Protein AF-A0A7Y0XG09-F1 (afdb_monomer_lite)

Foldseek 3Di:
DCPVVVVVVVVVVVVVVVVVVVVVVVVVVVVVVVVVVVVVVVVVVVVVVVVVVVVVVVVVVVVVVVVVVVVVVVVVVVVVVVVVVVVVVVVVVVVVVVVVVVVVVVVVVVVVVVVVVVVVVVVVVVVVVVVVVVVVVVVVLVVVQVVQVPDQDADPVRHRDGSVNVVVVVVVVVVD

pLDDT: mean 86.62, std 11.19, range [43.06, 96.19]

Sequence (176 aa):
GPILLAQGAKTLWYQWQSWVYIFLFSLMTAFILGLIYNGIRTFADESLLKAKKELAKKTKEIENIKREYQGQVEKDIVNKHAKEAKRLNKKENEIYAIKQQTENKEVALQKQIRIVNHAHRRQNQQTQSKLGQRDRLSAEKKIMAEFLDEIDWKFTDGTKITYTALARLAKKHRGH

Organism: Vibrio parahaemolyticus (NCBI:txid670)

Secondary structure (DSSP, 8-state):
--HHHHHHHHHHHHHHHHHHHHHHHHHHHHHHHHHHHHHHHHHHHHHHHHHHHHHHHHHHHHHHHHHHHHHHHHHHHHHHHHHHHHHHHHHHHHHHHHHHHHHHHHHHHHHHHHHHHHHHHHHHHHHHHHHHHHHHHHHHHHHHHHHHHHS--B-TTSPBP-HHHHHHHHHHHHT-

Radius of gyration: 69.83 Å; chains: 1; bounding box: 117×33×197 Å

Structure (mmCIF, N/CA/C/O backbone):
data_AF-A0A7Y0XG09-F1
#
_entry.id   AF-A0A7Y0XG09-F1
#
loop_
_atom_site.group_PDB
_atom_site.id
_atom_site.type_symbol
_atom_site.label_atom_id
_atom_site.label_alt_id
_atom_site.label_comp_id
_atom_site.label_asym_id
_atom_site.label_entity_id
_atom_site.label_seq_id
_atom_site.pdbx_PDB_ins_code
_atom_site.Cartn_x
_atom_site.Cartn_y
_atom_site.Cartn_z
_atom_site.occupancy
_atom_site.B_iso_or_equiv
_atom_site.auth_seq_id
_atom_site.auth_comp_id
_atom_site.auth_asym_id
_atom_site.auth_atom_id
_atom_site.pdbx_PDB_model_num
ATOM 1 N N . GLY A 1 1 ? 62.624 25.019 -112.181 1.00 43.06 1 GLY A N 1
ATOM 2 C CA . GLY A 1 1 ? 62.979 25.015 -110.751 1.00 43.06 1 GLY A CA 1
ATOM 3 C C . GLY A 1 1 ? 62.246 23.895 -110.037 1.00 43.06 1 GLY A C 1
ATOM 4 O O . GLY A 1 1 ? 61.088 24.092 -109.707 1.00 43.06 1 GLY A O 1
ATOM 5 N N . PRO A 1 2 ? 62.873 22.724 -109.827 1.00 47.00 2 PRO A N 1
ATOM 6 C CA . PRO A 1 2 ? 62.239 21.575 -109.170 1.00 47.00 2 PRO A CA 1
ATOM 7 C C . PRO A 1 2 ? 62.528 21.500 -107.657 1.00 47.00 2 PRO A C 1
ATOM 9 O O . PRO A 1 2 ? 62.038 20.611 -106.970 1.00 47.00 2 PRO A O 1
ATOM 12 N N . ILE A 1 3 ? 63.313 22.439 -107.120 1.00 50.88 3 ILE A N 1
ATOM 13 C CA . ILE A 1 3 ? 63.827 22.392 -105.743 1.00 50.88 3 ILE A CA 1
ATOM 14 C C . ILE A 1 3 ? 62.761 22.826 -104.716 1.00 50.88 3 ILE A C 1
ATOM 16 O O . ILE A 1 3 ? 62.719 22.282 -103.617 1.00 50.88 3 ILE A O 1
ATOM 20 N N . LEU A 1 4 ? 61.831 23.716 -105.092 1.00 50.09 4 LEU A N 1
ATOM 21 C CA . LEU A 1 4 ? 60.773 24.219 -104.198 1.00 50.09 4 LEU A CA 1
ATOM 22 C C . LEU A 1 4 ? 59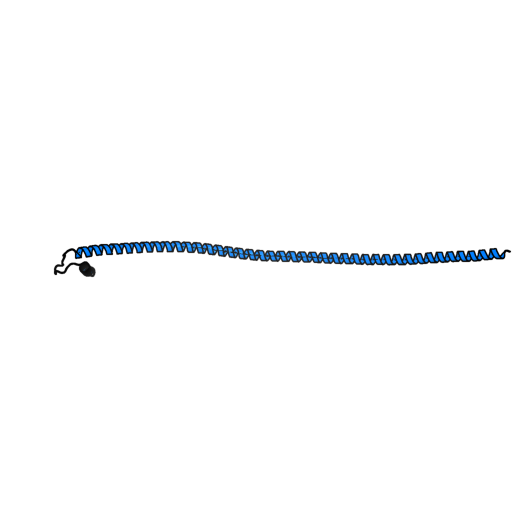.654 23.193 -103.924 1.00 50.09 4 LEU A C 1
ATOM 24 O O . LEU A 1 4 ? 59.161 23.110 -102.802 1.00 50.09 4 LEU A O 1
ATOM 28 N N . LEU A 1 5 ? 59.294 22.358 -104.906 1.00 52.06 5 LEU A N 1
ATOM 29 C CA . LEU A 1 5 ? 58.256 21.324 -104.744 1.00 52.06 5 LEU A CA 1
ATOM 30 C C . LEU A 1 5 ? 58.733 20.150 -103.869 1.00 52.06 5 LEU A C 1
ATOM 32 O O . LEU A 1 5 ? 57.970 19.623 -103.062 1.00 52.06 5 LEU A O 1
ATOM 36 N N . ALA A 1 6 ? 60.014 19.779 -103.966 1.00 53.06 6 ALA A N 1
ATOM 37 C CA . ALA A 1 6 ? 60.605 18.709 -103.158 1.00 53.06 6 ALA A CA 1
ATOM 38 C C . ALA A 1 6 ? 60.798 19.101 -101.678 1.00 53.06 6 ALA A C 1
ATOM 40 O O . ALA A 1 6 ? 60.768 18.239 -100.798 1.00 53.06 6 ALA A O 1
ATOM 41 N N . GLN A 1 7 ? 60.979 20.395 -101.390 1.00 52.78 7 GLN A N 1
ATOM 42 C CA . GLN A 1 7 ? 61.111 20.910 -100.023 1.00 52.78 7 GLN A CA 1
ATOM 43 C C . GLN A 1 7 ? 59.754 20.963 -99.303 1.00 52.78 7 GLN A C 1
ATOM 45 O O . GLN A 1 7 ? 59.681 20.582 -98.136 1.00 52.78 7 GLN A O 1
ATOM 50 N N . GLY A 1 8 ? 58.680 21.325 -100.020 1.00 57.91 8 GLY A N 1
ATOM 51 C CA . GLY A 1 8 ? 57.304 21.308 -99.508 1.00 57.91 8 GLY A CA 1
ATOM 52 C C . GLY A 1 8 ? 56.780 19.904 -99.183 1.00 57.91 8 GLY A C 1
ATOM 53 O O . GLY A 1 8 ? 56.113 19.712 -98.173 1.00 57.91 8 GLY A O 1
ATOM 54 N N . ALA A 1 9 ? 57.132 18.893 -99.985 1.00 60.31 9 ALA A N 1
ATOM 55 C CA . ALA A 1 9 ? 56.737 17.505 -99.724 1.00 60.31 9 ALA A CA 1
ATOM 56 C C . ALA A 1 9 ? 57.395 16.922 -98.456 1.00 60.31 9 ALA A C 1
ATOM 58 O O . ALA A 1 9 ? 56.754 16.198 -97.694 1.00 60.31 9 ALA A O 1
ATOM 59 N N . LYS A 1 10 ? 58.664 17.270 -98.189 1.00 61.69 10 LYS A N 1
ATOM 60 C CA . LYS A 1 10 ? 59.369 16.845 -96.968 1.00 61.69 10 LYS A CA 1
ATOM 61 C C . LYS A 1 10 ? 58.805 17.519 -95.716 1.00 61.69 10 LYS A C 1
ATOM 63 O O . LYS A 1 10 ? 58.630 16.846 -94.705 1.00 61.69 10 LYS A O 1
ATOM 68 N N . THR A 1 11 ? 58.483 18.813 -95.768 1.00 63.53 11 THR A N 1
ATOM 69 C CA . THR A 1 11 ? 57.871 19.521 -94.629 1.00 63.53 11 THR A CA 1
ATOM 70 C C . THR A 1 11 ? 56.445 19.048 -94.344 1.00 63.53 11 THR A C 1
ATOM 72 O O . THR A 1 11 ? 56.088 18.919 -93.174 1.00 63.53 11 THR A O 1
ATOM 75 N N . LEU A 1 12 ? 55.663 18.687 -95.370 1.00 67.31 12 LEU A N 1
ATOM 76 C CA . LEU A 1 12 ? 54.330 18.094 -95.194 1.00 67.31 12 LEU A CA 1
ATOM 77 C C . LEU A 1 12 ? 54.388 16.720 -94.505 1.00 67.31 12 LEU A C 1
ATOM 79 O O . LEU A 1 12 ? 53.556 16.409 -93.655 1.00 67.31 12 LEU A O 1
ATOM 83 N N . TRP A 1 13 ? 55.397 15.908 -94.834 1.00 73.50 13 TRP A N 1
ATOM 84 C CA . TRP A 1 13 ? 55.611 14.602 -94.208 1.00 73.50 13 TRP A CA 1
ATOM 85 C C . TRP A 1 13 ? 55.943 14.719 -92.715 1.00 73.50 13 TRP A C 1
ATOM 87 O O . TRP A 1 13 ? 55.351 14.019 -91.894 1.00 73.50 13 TRP A O 1
ATOM 97 N N . TYR A 1 14 ? 56.818 15.659 -92.338 1.00 75.75 14 TYR A N 1
ATOM 98 C CA . TYR A 1 14 ? 57.112 15.937 -90.927 1.00 75.75 14 TYR A CA 1
ATOM 99 C C . TYR A 1 14 ? 55.894 16.476 -90.165 1.00 75.75 14 TYR A C 1
ATOM 101 O O . TYR A 1 14 ? 55.691 16.126 -89.000 1.00 75.75 14 TYR A O 1
ATOM 109 N N . GLN A 1 15 ? 55.053 17.289 -90.812 1.00 77.44 15 GLN A N 1
ATOM 110 C CA . GLN A 1 15 ? 53.790 17.742 -90.226 1.00 77.44 15 GLN A CA 1
ATOM 111 C C . GLN A 1 15 ? 52.836 16.566 -89.994 1.00 77.44 15 GLN A C 1
ATOM 113 O O . GLN A 1 15 ? 52.294 16.440 -88.900 1.00 77.44 15 GLN A O 1
ATOM 118 N N . TRP A 1 16 ? 52.682 15.662 -90.965 1.00 80.56 16 TRP A N 1
ATOM 119 C CA . TRP A 1 16 ? 51.833 14.476 -90.820 1.00 80.56 16 TRP A CA 1
ATOM 120 C C . TRP A 1 16 ? 52.323 13.544 -89.704 1.00 80.56 16 TRP A C 1
ATOM 122 O O . TRP A 1 16 ? 51.533 13.126 -88.861 1.00 80.56 16 TRP A O 1
ATOM 132 N N . GLN A 1 17 ? 53.635 13.302 -89.618 1.00 79.69 17 GLN A N 1
ATOM 133 C CA . GLN A 1 17 ? 54.226 12.552 -88.506 1.00 79.69 17 GLN A CA 1
ATOM 134 C C . GLN A 1 17 ? 53.961 13.227 -87.154 1.00 79.69 17 GLN A C 1
ATOM 136 O O . GLN A 1 17 ? 53.590 12.553 -86.197 1.00 79.69 17 GLN A O 1
ATOM 141 N N . SER A 1 18 ? 54.081 14.555 -87.078 1.00 81.25 18 SER A N 1
ATOM 142 C CA . SER A 1 18 ? 53.800 15.316 -85.853 1.00 81.25 18 SER A CA 1
ATOM 143 C C . SER A 1 18 ? 52.336 15.186 -85.420 1.00 81.25 18 SER A C 1
ATOM 145 O O . SER A 1 18 ? 52.068 14.957 -84.243 1.00 81.25 18 SER A O 1
ATOM 147 N N . TRP A 1 19 ? 51.387 15.241 -86.359 1.00 85.12 19 TRP A N 1
ATOM 148 C CA . TRP A 1 19 ? 49.968 14.999 -86.075 1.00 85.12 19 TRP A CA 1
ATOM 149 C C . TRP A 1 19 ? 49.704 13.577 -85.578 1.00 85.12 19 TRP A C 1
ATOM 151 O O . TRP A 1 19 ? 48.941 13.400 -84.630 1.00 85.12 19 TRP A O 1
ATOM 161 N N . VAL A 1 20 ? 50.367 12.571 -86.156 1.00 84.19 20 VAL A N 1
ATOM 162 C CA . VAL A 1 20 ? 50.262 11.178 -85.696 1.00 84.19 20 VAL A CA 1
ATOM 163 C C . VAL A 1 20 ? 50.811 11.022 -84.274 1.00 84.19 20 VAL A C 1
ATOM 165 O O . VAL A 1 20 ? 50.170 10.371 -83.451 1.00 84.19 20 VAL A O 1
ATOM 168 N N . TYR A 1 21 ? 51.937 11.657 -83.939 1.00 85.75 21 TYR A N 1
ATOM 169 C CA . TYR A 1 21 ? 52.473 11.636 -82.573 1.00 85.75 21 TYR A CA 1
ATOM 170 C C . TYR A 1 21 ? 51.553 12.337 -81.570 1.00 85.75 21 TYR A C 1
ATOM 172 O O . TYR A 1 21 ? 51.315 11.793 -80.493 1.00 85.75 21 TYR A O 1
ATOM 180 N N . ILE A 1 22 ? 50.996 13.501 -81.919 1.00 85.44 22 ILE A N 1
ATOM 181 C CA . ILE A 1 22 ? 50.032 14.219 -81.069 1.00 85.44 22 ILE A CA 1
ATOM 182 C C . ILE A 1 22 ? 48.779 13.365 -80.853 1.00 85.44 22 ILE A C 1
ATOM 184 O O . ILE A 1 22 ? 48.303 13.241 -79.725 1.00 85.44 22 ILE A O 1
ATOM 188 N N . PHE A 1 23 ? 48.275 12.725 -81.910 1.00 85.81 23 PHE A N 1
ATOM 189 C CA . PHE A 1 23 ? 47.126 11.833 -81.822 1.00 85.81 23 PHE A CA 1
ATOM 190 C C . PHE A 1 23 ? 47.415 10.626 -80.919 1.00 85.81 23 PHE A C 1
ATOM 192 O O . PHE A 1 23 ? 46.657 10.370 -79.986 1.00 85.81 23 PHE A O 1
ATOM 199 N N . LEU A 1 24 ? 48.542 9.935 -81.117 1.00 86.06 24 LEU A N 1
ATOM 200 C CA . LEU A 1 24 ? 48.945 8.799 -80.280 1.00 86.06 24 LEU A CA 1
ATOM 201 C C . LEU A 1 24 ? 49.160 9.201 -78.816 1.00 86.06 24 LEU A C 1
ATOM 203 O O . LEU A 1 24 ? 48.728 8.484 -77.916 1.00 86.06 24 LEU A O 1
ATOM 207 N N . PHE A 1 25 ? 49.765 10.362 -78.566 1.00 86.88 25 PHE A N 1
ATOM 208 C CA . PHE A 1 25 ? 49.934 10.897 -77.218 1.00 86.88 25 PHE A CA 1
ATOM 209 C C . PHE A 1 25 ? 48.583 11.228 -76.565 1.00 86.88 25 PHE A C 1
ATOM 211 O O . PHE A 1 25 ? 48.350 10.877 -75.407 1.00 86.88 25 PHE A O 1
ATOM 218 N N . SER A 1 26 ? 47.653 11.831 -77.312 1.00 86.25 26 SER A N 1
ATOM 219 C CA . SER A 1 26 ? 46.296 12.107 -76.821 1.00 86.25 26 SER A CA 1
ATOM 220 C C . SER A 1 26 ? 45.522 10.821 -76.502 1.00 86.25 26 SER A C 1
ATOM 222 O O . SER A 1 26 ? 44.831 10.741 -75.490 1.00 86.25 26 SER A O 1
ATOM 224 N N . LEU A 1 27 ? 45.707 9.771 -77.306 1.00 89.38 27 LEU A N 1
ATOM 225 C CA . LEU A 1 27 ? 45.061 8.478 -77.104 1.00 89.38 27 LEU A CA 1
ATOM 226 C C . LEU A 1 27 ? 45.646 7.749 -75.888 1.00 89.38 27 LEU A C 1
ATOM 228 O O . LEU A 1 27 ? 44.901 7.217 -75.066 1.00 89.38 27 LEU A O 1
ATOM 232 N N . MET A 1 28 ? 46.971 7.784 -75.720 1.00 88.38 28 MET A N 1
ATOM 233 C CA . MET A 1 28 ? 47.649 7.190 -74.567 1.00 88.38 28 MET A CA 1
ATOM 234 C C . MET A 1 28 ? 47.278 7.907 -73.259 1.00 88.38 28 MET A C 1
ATOM 236 O O . MET A 1 28 ? 46.983 7.253 -72.261 1.00 88.38 28 MET A O 1
ATOM 240 N N . THR A 1 29 ? 47.227 9.241 -73.261 1.00 85.81 29 THR A N 1
ATOM 241 C CA . THR A 1 29 ? 46.816 10.023 -72.083 1.00 85.81 29 THR A CA 1
ATOM 242 C C . THR A 1 29 ? 45.346 9.802 -71.726 1.00 85.81 29 THR A C 1
ATOM 244 O O . THR A 1 29 ? 45.041 9.581 -70.553 1.00 85.81 29 THR A O 1
ATOM 247 N N . ALA A 1 30 ? 44.442 9.761 -72.710 1.00 88.94 30 ALA A N 1
ATOM 248 C CA . ALA A 1 30 ? 43.036 9.422 -72.485 1.00 88.94 30 ALA A CA 1
ATOM 249 C C . ALA A 1 30 ? 42.863 8.006 -71.908 1.00 88.94 30 ALA A C 1
ATOM 251 O O . ALA A 1 30 ? 42.067 7.805 -70.989 1.00 88.94 30 ALA A O 1
ATOM 252 N N . PHE A 1 31 ? 43.643 7.033 -72.390 1.00 88.94 31 PHE A N 1
ATOM 253 C CA . PHE A 1 31 ? 43.613 5.663 -71.879 1.00 88.94 31 PHE A CA 1
ATOM 254 C C . PHE A 1 31 ? 44.081 5.580 -70.418 1.00 88.94 31 PHE A C 1
ATOM 256 O O . PHE A 1 31 ? 43.406 4.970 -69.588 1.00 88.94 31 PHE A O 1
ATOM 263 N N . ILE A 1 32 ? 45.187 6.248 -70.072 1.00 87.69 32 ILE A N 1
ATOM 264 C CA . ILE A 1 32 ? 45.708 6.285 -68.695 1.00 87.69 32 ILE A CA 1
ATOM 265 C C .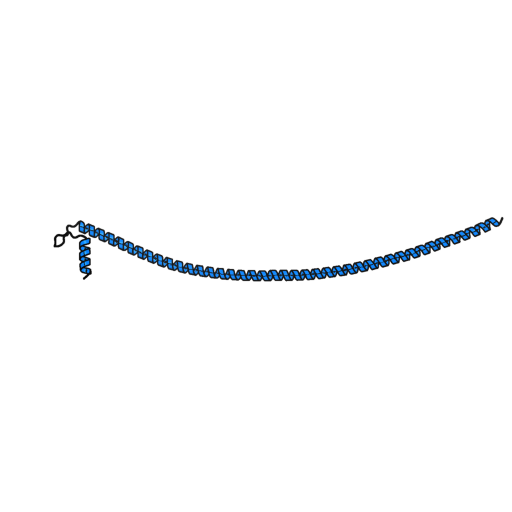 ILE A 1 32 ? 44.708 6.964 -67.750 1.00 87.69 32 ILE A C 1
ATOM 267 O O . ILE A 1 32 ? 44.421 6.434 -66.675 1.00 87.69 32 ILE A O 1
ATOM 271 N N . LEU A 1 33 ? 44.125 8.096 -68.157 1.00 87.75 33 LEU A N 1
ATOM 272 C CA . LEU A 1 33 ? 43.095 8.786 -67.375 1.00 87.75 33 LEU A CA 1
ATOM 273 C C . LEU A 1 33 ? 41.856 7.905 -67.165 1.00 87.75 33 LEU A C 1
ATOM 275 O O . LEU A 1 33 ? 41.314 7.872 -66.060 1.00 87.75 33 LEU A O 1
ATOM 279 N N . GLY A 1 34 ? 41.448 7.146 -68.186 1.00 88.25 34 GLY A N 1
ATOM 280 C CA . GLY A 1 34 ? 40.353 6.182 -68.093 1.00 88.25 34 GLY A CA 1
ATOM 281 C C . GLY A 1 34 ? 40.621 5.070 -67.075 1.00 88.25 34 GLY A C 1
ATOM 282 O O . GLY A 1 34 ? 39.753 4.770 -66.253 1.00 88.25 34 GLY A O 1
ATOM 283 N N . LEU A 1 35 ? 41.830 4.499 -67.072 1.00 87.00 35 LEU A N 1
ATOM 284 C CA . LEU A 1 35 ? 42.225 3.470 -66.103 1.00 87.00 35 LEU A CA 1
ATOM 285 C C . LEU A 1 35 ? 42.264 4.010 -64.669 1.00 87.00 35 LEU A C 1
ATOM 287 O O . LEU A 1 35 ? 41.736 3.366 -63.761 1.00 87.00 35 LEU A O 1
ATOM 291 N N . ILE A 1 36 ? 42.836 5.200 -64.464 1.00 87.56 36 ILE A N 1
ATOM 292 C CA . ILE A 1 36 ? 42.906 5.842 -63.143 1.00 87.56 36 ILE A CA 1
ATOM 293 C C . ILE A 1 36 ? 41.498 6.156 -62.627 1.00 87.56 36 ILE A C 1
ATOM 295 O O . ILE A 1 36 ? 41.179 5.834 -61.482 1.00 87.56 36 ILE A O 1
ATOM 299 N N . TYR A 1 37 ? 40.633 6.728 -63.469 1.00 87.62 37 TYR A N 1
ATOM 300 C CA . TYR A 1 37 ? 39.253 7.038 -63.098 1.00 87.62 37 TYR A CA 1
ATOM 301 C C . TYR A 1 37 ? 38.472 5.779 -62.703 1.00 87.62 37 TYR A C 1
ATOM 303 O O . TYR A 1 37 ? 37.792 5.771 -61.676 1.00 87.62 37 TYR A O 1
ATOM 311 N N . ASN A 1 38 ? 38.603 4.696 -63.475 1.00 87.31 38 ASN A N 1
ATOM 312 C CA . ASN A 1 38 ? 37.910 3.446 -63.178 1.00 87.31 38 ASN A CA 1
ATOM 313 C C . ASN A 1 38 ? 38.438 2.800 -61.884 1.00 87.31 38 ASN A C 1
ATOM 315 O O . ASN A 1 38 ? 37.651 2.345 -61.056 1.00 87.31 38 ASN A O 1
ATOM 319 N N . GLY A 1 39 ? 39.755 2.849 -61.652 1.00 82.94 39 GLY A N 1
ATOM 320 C CA . GLY A 1 39 ? 40.373 2.394 -60.404 1.00 82.94 39 GLY A CA 1
ATOM 321 C C . GLY A 1 39 ? 39.859 3.156 -59.179 1.00 82.94 39 GLY A C 1
ATOM 322 O O . GLY A 1 39 ? 39.378 2.540 -58.227 1.00 82.94 39 GLY A O 1
ATOM 323 N N . ILE A 1 40 ? 39.862 4.494 -59.226 1.00 84.81 40 ILE A N 1
ATOM 324 C CA . ILE A 1 40 ? 39.338 5.343 -58.141 1.00 84.81 40 ILE A CA 1
ATOM 325 C C . ILE A 1 40 ? 37.858 5.049 -57.891 1.00 84.81 40 ILE A C 1
ATOM 327 O O . ILE A 1 40 ? 37.445 4.912 -56.740 1.00 84.81 40 ILE A O 1
ATOM 331 N N . ARG A 1 41 ? 37.063 4.903 -58.957 1.00 86.69 41 ARG A N 1
ATOM 332 C CA . ARG A 1 41 ? 35.637 4.590 -58.850 1.00 86.69 41 ARG A CA 1
ATOM 333 C C . ARG A 1 41 ? 35.396 3.242 -58.175 1.00 86.69 41 ARG A C 1
ATOM 335 O O . ARG A 1 41 ? 34.619 3.183 -57.230 1.00 86.69 41 ARG A O 1
ATOM 342 N N . THR A 1 42 ? 36.096 2.185 -58.590 1.00 84.88 42 THR A N 1
ATOM 343 C CA . THR A 1 42 ? 35.951 0.857 -57.967 1.00 84.88 42 THR A CA 1
ATOM 344 C C . THR A 1 42 ? 36.352 0.846 -56.494 1.00 84.88 42 THR A C 1
ATOM 346 O O . THR A 1 42 ? 35.657 0.245 -55.679 1.00 84.88 42 THR A O 1
ATOM 349 N N . PHE A 1 43 ? 37.413 1.567 -56.118 1.00 81.00 43 PHE A N 1
ATOM 350 C CA . PHE A 1 43 ? 37.834 1.677 -54.722 1.00 81.00 43 PHE A CA 1
ATOM 351 C C . PHE A 1 43 ? 36.843 2.496 -53.879 1.00 81.00 43 PHE A C 1
ATOM 353 O O . PHE A 1 43 ? 36.527 2.136 -52.740 1.00 81.00 43 PHE A O 1
ATOM 360 N N . ALA A 1 44 ? 36.305 3.583 -54.440 1.00 82.88 44 ALA A N 1
ATOM 361 C CA . ALA A 1 44 ? 35.258 4.376 -53.806 1.00 82.88 44 ALA A CA 1
ATOM 362 C C . ALA A 1 44 ? 33.979 3.546 -53.601 1.00 82.88 44 ALA A C 1
ATOM 364 O O . ALA A 1 44 ? 33.423 3.540 -52.505 1.00 82.88 44 ALA A O 1
ATOM 365 N N . ASP A 1 45 ? 33.561 2.771 -54.602 1.00 89.31 45 ASP A N 1
ATOM 366 C CA . ASP A 1 45 ? 32.398 1.889 -54.502 1.00 89.31 45 ASP A CA 1
ATOM 367 C C . ASP A 1 45 ? 32.621 0.764 -53.476 1.00 89.31 45 ASP A C 1
ATOM 369 O O . ASP A 1 45 ? 31.734 0.473 -52.671 1.00 89.31 45 ASP A O 1
ATOM 373 N N . GLU A 1 46 ? 33.816 0.165 -53.431 1.00 87.19 46 GLU A N 1
ATOM 374 C CA . GLU A 1 46 ? 34.138 -0.891 -52.467 1.00 87.19 46 GLU A CA 1
ATOM 375 C C . GLU A 1 46 ? 34.201 -0.362 -51.025 1.00 87.19 46 GLU A C 1
ATOM 377 O O . GLU A 1 46 ? 33.665 -0.986 -50.103 1.00 87.19 46 GLU A O 1
ATOM 382 N N . SER A 1 47 ? 34.812 0.807 -50.816 1.00 85.81 47 SER A N 1
ATOM 383 C CA . SER A 1 47 ? 34.867 1.457 -49.500 1.00 85.81 47 SER A CA 1
ATOM 384 C C . SER A 1 47 ? 33.479 1.889 -49.021 1.00 85.81 47 SER A C 1
ATOM 386 O O . SER A 1 47 ? 33.122 1.642 -47.867 1.00 85.81 47 SER A O 1
ATOM 388 N N . LEU A 1 48 ? 32.644 2.424 -49.916 1.00 88.06 48 LEU A N 1
ATOM 389 C CA . LEU A 1 48 ? 31.256 2.781 -49.631 1.00 88.06 48 LEU A CA 1
ATOM 390 C C . LEU A 1 48 ? 30.412 1.540 -49.309 1.00 88.06 48 LEU A C 1
ATOM 392 O O . LEU A 1 48 ? 29.585 1.566 -48.395 1.00 88.06 48 LEU A O 1
ATOM 396 N N . LEU A 1 49 ? 30.644 0.423 -50.000 1.00 91.00 49 LEU A N 1
ATOM 397 C CA . LEU A 1 49 ? 29.966 -0.845 -49.734 1.00 91.00 49 LEU A CA 1
ATOM 398 C C . LEU A 1 49 ? 30.398 -1.459 -48.392 1.00 91.00 49 LEU A C 1
ATOM 400 O O . LEU A 1 49 ? 29.548 -1.975 -47.661 1.00 91.00 49 LEU A O 1
ATOM 404 N N . LYS A 1 50 ? 31.682 -1.359 -48.024 1.00 90.44 50 LYS A N 1
ATOM 405 C CA . LYS A 1 50 ? 32.184 -1.743 -46.691 1.00 90.44 50 LYS A CA 1
ATOM 406 C C . LYS A 1 50 ? 31.560 -0.881 -45.594 1.00 90.44 50 LYS A C 1
ATOM 408 O O . LYS A 1 50 ? 31.004 -1.437 -44.648 1.00 90.44 50 LYS A O 1
ATOM 413 N N . ALA A 1 51 ? 31.547 0.441 -45.764 1.00 89.50 51 ALA A N 1
ATOM 414 C CA . ALA A 1 51 ? 30.929 1.365 -44.815 1.00 89.50 51 ALA A CA 1
ATOM 415 C C . ALA A 1 51 ? 29.428 1.084 -44.635 1.00 89.50 51 ALA A C 1
ATOM 417 O O . ALA A 1 51 ? 28.944 1.021 -43.506 1.00 89.50 51 ALA A O 1
ATOM 418 N N . LYS A 1 52 ? 28.692 0.821 -45.726 1.00 90.12 52 LYS A N 1
ATOM 419 C CA . LYS A 1 52 ? 27.275 0.417 -45.669 1.00 90.12 52 LYS A CA 1
ATOM 420 C C . LYS A 1 52 ? 27.065 -0.892 -44.909 1.00 90.12 52 LYS A C 1
ATOM 422 O O . LYS A 1 52 ? 26.136 -0.984 -44.110 1.00 90.12 52 LYS A O 1
ATOM 427 N N . LYS A 1 53 ? 27.911 -1.903 -45.139 1.00 93.12 53 LYS A N 1
ATOM 428 C CA . LYS A 1 53 ? 27.842 -3.185 -44.417 1.00 93.12 53 LYS A CA 1
ATOM 429 C C . LYS A 1 53 ? 28.117 -3.008 -42.924 1.00 93.12 53 LYS A C 1
ATOM 431 O O . LYS A 1 53 ? 27.404 -3.589 -42.110 1.00 93.12 53 LYS A O 1
ATOM 436 N N . GLU A 1 54 ? 29.113 -2.205 -42.565 1.00 93.38 54 GLU A N 1
ATOM 437 C CA . GLU A 1 54 ? 29.447 -1.934 -41.166 1.00 93.38 54 GLU A CA 1
ATOM 438 C C . GLU A 1 54 ? 28.335 -1.150 -40.460 1.00 93.38 54 GLU A C 1
ATOM 440 O O . GLU A 1 54 ? 27.928 -1.526 -39.361 1.00 93.38 54 GLU A O 1
ATOM 445 N N . LEU A 1 55 ? 27.776 -0.129 -41.119 1.00 92.19 55 LEU A N 1
ATOM 446 C CA . LEU A 1 55 ? 26.596 0.595 -40.640 1.00 92.19 55 LEU A CA 1
ATOM 447 C C . LEU A 1 55 ? 25.425 -0.356 -40.403 1.00 92.19 55 LEU A C 1
ATOM 449 O O . LEU A 1 55 ? 24.878 -0.371 -39.307 1.00 92.19 55 LEU A O 1
ATOM 453 N N . ALA A 1 56 ? 25.092 -1.209 -41.375 1.00 92.12 56 ALA A N 1
ATOM 454 C CA . ALA A 1 56 ? 24.009 -2.179 -41.229 1.00 92.12 56 ALA A CA 1
ATOM 455 C C . ALA A 1 56 ? 24.245 -3.153 -40.061 1.00 92.12 56 ALA A C 1
ATOM 457 O O . ALA A 1 56 ? 23.297 -3.522 -39.365 1.00 92.12 56 ALA A O 1
ATOM 458 N N . LYS A 1 57 ? 25.499 -3.558 -39.818 1.00 94.50 57 LYS A N 1
ATOM 459 C CA . LYS A 1 57 ? 25.860 -4.403 -38.674 1.00 94.50 57 LYS A CA 1
ATOM 460 C C . LYS A 1 57 ? 25.657 -3.661 -37.349 1.00 94.50 57 LYS A C 1
ATOM 462 O O . LYS A 1 57 ? 24.963 -4.180 -36.480 1.00 94.50 57 LYS A O 1
ATOM 467 N N . LYS A 1 58 ? 26.169 -2.431 -37.231 1.00 94.19 58 LYS A N 1
ATOM 468 C CA . LYS A 1 58 ? 25.998 -1.591 -36.032 1.00 94.19 58 LYS A CA 1
ATOM 469 C C . LYS A 1 58 ? 24.529 -1.274 -35.762 1.00 94.19 58 LYS A C 1
ATOM 471 O O . LYS A 1 58 ? 24.097 -1.327 -34.617 1.00 94.19 58 LYS A O 1
ATOM 476 N N . THR A 1 59 ? 23.732 -1.01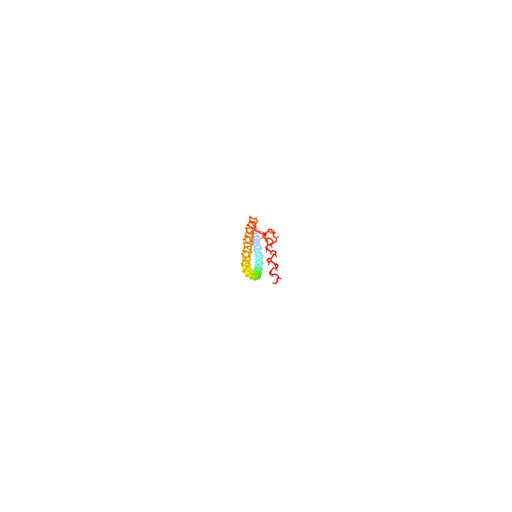2 -36.798 1.00 93.25 59 THR A N 1
ATOM 477 C CA . THR A 1 59 ? 22.285 -0.799 -36.653 1.00 93.25 59 THR A CA 1
ATOM 478 C C . THR A 1 59 ? 21.596 -2.035 -36.076 1.00 93.25 59 THR A C 1
ATOM 480 O O . THR A 1 59 ? 20.804 -1.898 -35.148 1.00 93.25 59 THR A O 1
ATOM 483 N N . LYS A 1 60 ? 21.930 -3.240 -36.559 1.00 94.31 60 LYS A N 1
ATOM 484 C CA . LYS A 1 60 ? 21.383 -4.494 -36.010 1.00 94.31 60 LYS A CA 1
ATOM 485 C C . LYS A 1 60 ? 21.808 -4.737 -34.563 1.00 94.31 60 LYS A C 1
ATOM 487 O O . LYS A 1 60 ? 20.992 -5.174 -33.758 1.00 94.31 60 LYS A O 1
ATOM 492 N N . GLU A 1 61 ? 23.064 -4.456 -34.224 1.00 93.94 61 GLU A N 1
ATOM 493 C CA . GLU A 1 61 ? 23.565 -4.576 -32.849 1.00 93.94 61 GLU A CA 1
ATOM 494 C C . GLU A 1 61 ? 22.821 -3.622 -31.903 1.00 93.94 61 GLU A C 1
ATOM 496 O O . GLU A 1 61 ? 22.328 -4.054 -30.862 1.00 93.94 61 GLU A O 1
ATOM 501 N N . ILE A 1 62 ? 22.641 -2.357 -32.300 1.00 93.81 62 ILE A N 1
ATOM 502 C CA . ILE A 1 62 ? 21.867 -1.369 -31.532 1.00 93.81 62 ILE A CA 1
ATOM 503 C C . ILE A 1 62 ? 20.409 -1.810 -31.376 1.00 93.81 62 ILE A C 1
ATOM 505 O O . ILE A 1 62 ? 19.837 -1.677 -30.295 1.00 93.81 62 ILE A O 1
ATOM 509 N N . GLU A 1 63 ? 19.794 -2.343 -32.431 1.00 93.75 63 GLU A N 1
ATOM 510 C CA . GLU A 1 63 ? 18.410 -2.810 -32.374 1.00 93.75 63 GLU A CA 1
ATOM 511 C C . GLU A 1 63 ? 18.247 -3.998 -31.415 1.00 93.75 63 GLU A C 1
ATOM 513 O O . GLU A 1 63 ? 17.304 -4.021 -30.622 1.00 93.75 63 GLU A O 1
ATOM 518 N N . ASN A 1 64 ? 19.188 -4.944 -31.424 1.00 95.50 64 ASN A N 1
ATOM 519 C CA . ASN A 1 64 ? 19.195 -6.065 -30.485 1.00 95.50 64 ASN A CA 1
ATOM 520 C C . ASN A 1 64 ? 19.357 -5.593 -29.036 1.00 95.50 64 ASN A C 1
ATOM 522 O O . ASN A 1 64 ? 18.569 -5.999 -28.183 1.00 95.50 64 ASN A O 1
ATOM 526 N N . ILE A 1 65 ? 20.306 -4.687 -28.769 1.00 94.12 65 ILE A N 1
ATOM 527 C CA . ILE A 1 65 ? 20.503 -4.103 -27.433 1.00 94.12 65 ILE A CA 1
ATOM 528 C C . ILE A 1 65 ? 19.235 -3.372 -26.979 1.00 94.12 65 ILE A C 1
ATOM 530 O O . ILE A 1 65 ? 18.803 -3.522 -25.838 1.00 94.12 65 ILE A O 1
ATOM 534 N N . LYS A 1 66 ? 18.593 -2.612 -27.875 1.00 93.62 66 LYS A N 1
ATOM 535 C CA . LYS A 1 66 ? 17.342 -1.909 -27.571 1.00 93.62 66 LYS A CA 1
ATOM 536 C C . LYS A 1 66 ? 16.228 -2.884 -27.188 1.00 93.62 66 LYS A C 1
ATOM 538 O O . LYS A 1 66 ? 15.544 -2.640 -26.198 1.00 93.62 66 LYS A O 1
ATOM 543 N N . ARG A 1 67 ? 16.054 -3.978 -27.937 1.00 92.88 67 ARG A N 1
ATOM 544 C CA . ARG A 1 67 ? 15.050 -5.014 -27.633 1.00 92.88 67 ARG A CA 1
ATOM 545 C C . ARG A 1 67 ? 15.333 -5.705 -26.303 1.00 92.88 67 ARG A C 1
ATOM 547 O O . ARG A 1 67 ? 14.410 -5.918 -25.523 1.00 92.88 67 ARG A O 1
ATOM 554 N N . GLU A 1 68 ? 16.593 -6.029 -26.030 1.00 93.50 68 GLU A N 1
ATOM 555 C CA . GLU A 1 68 ? 16.989 -6.653 -24.769 1.00 93.50 68 GLU A CA 1
ATOM 556 C C . GLU A 1 68 ? 16.729 -5.720 -23.580 1.00 93.50 68 GLU A C 1
ATOM 558 O O . GLU A 1 68 ? 16.106 -6.128 -22.600 1.00 93.50 68 GLU A O 1
ATOM 563 N N . TYR A 1 69 ? 17.116 -4.448 -23.700 1.00 91.81 69 TYR A N 1
ATOM 564 C CA . TYR A 1 69 ? 16.863 -3.437 -22.679 1.00 91.81 69 TYR A CA 1
ATOM 565 C C . TYR A 1 69 ? 15.363 -3.233 -22.437 1.00 91.81 69 TYR A C 1
ATOM 567 O O . TYR A 1 69 ? 14.924 -3.224 -21.290 1.00 91.81 69 TYR A O 1
ATOM 575 N N . GLN A 1 70 ? 14.558 -3.134 -23.500 1.00 90.25 70 GLN A N 1
ATOM 576 C CA . GLN A 1 70 ? 13.099 -3.040 -23.385 1.00 90.25 70 GLN A CA 1
ATOM 577 C C . GLN A 1 70 ? 12.514 -4.252 -22.653 1.00 90.25 70 GLN A C 1
ATOM 579 O O . GLN A 1 70 ? 11.748 -4.078 -21.709 1.00 90.25 70 GLN A O 1
ATOM 584 N N . GLY A 1 71 ? 12.937 -5.468 -23.010 1.00 91.62 71 GLY A N 1
ATOM 585 C CA . GLY A 1 71 ? 12.475 -6.686 -22.346 1.00 91.62 71 GLY A CA 1
ATOM 586 C C . GLY A 1 71 ? 12.875 -6.770 -20.868 1.00 91.62 71 GLY A C 1
ATOM 587 O O . GLY A 1 71 ? 12.102 -7.273 -20.051 1.00 91.62 71 GLY A O 1
ATOM 588 N N . GLN A 1 72 ? 14.058 -6.272 -20.496 1.00 91.00 72 GLN A N 1
ATOM 589 C CA . GLN A 1 72 ? 14.476 -6.193 -19.091 1.00 91.00 72 GLN A CA 1
ATOM 590 C C . GLN A 1 72 ? 13.655 -5.159 -18.317 1.00 91.00 72 GLN A C 1
ATOM 592 O O . GLN A 1 72 ? 13.146 -5.468 -17.241 1.00 91.00 72 GLN A O 1
ATOM 597 N N . VAL A 1 73 ? 13.468 -3.965 -18.881 1.00 92.00 73 VAL A N 1
ATOM 598 C CA . VAL A 1 73 ? 12.683 -2.893 -18.258 1.00 92.00 73 VAL A CA 1
ATOM 599 C C . VAL A 1 73 ? 11.230 -3.319 -18.065 1.00 92.00 73 VAL A C 1
ATOM 601 O O . VAL A 1 73 ? 10.689 -3.136 -16.978 1.00 92.00 73 VAL A O 1
ATOM 604 N N . GLU A 1 74 ? 10.607 -3.942 -19.066 1.00 89.19 74 GLU A N 1
ATOM 605 C CA . GLU A 1 74 ? 9.243 -4.467 -18.946 1.00 89.19 74 GLU A CA 1
ATOM 606 C C . GLU A 1 74 ? 9.138 -5.506 -17.827 1.00 89.19 74 GLU A C 1
ATOM 608 O O . GLU A 1 74 ? 8.258 -5.401 -16.972 1.00 89.19 74 GLU A O 1
ATOM 613 N N . LYS A 1 75 ? 10.068 -6.468 -17.765 1.00 91.94 75 LYS A N 1
ATOM 614 C CA . LYS A 1 75 ? 10.100 -7.467 -16.685 1.00 91.94 75 LYS A CA 1
ATOM 615 C C . LYS A 1 75 ? 10.275 -6.823 -15.315 1.00 91.94 75 LYS A C 1
ATOM 617 O O . LYS A 1 75 ? 9.582 -7.207 -14.374 1.00 91.94 75 LYS A O 1
ATOM 622 N N . ASP A 1 76 ? 11.168 -5.850 -15.186 1.00 93.31 76 ASP A N 1
ATOM 623 C CA . ASP A 1 76 ? 11.424 -5.164 -13.922 1.00 93.31 76 ASP A CA 1
ATOM 624 C C . ASP A 1 76 ? 10.236 -4.320 -13.468 1.00 93.31 76 ASP A C 1
ATOM 626 O O . ASP A 1 76 ? 9.877 -4.353 -12.288 1.00 93.31 76 ASP A O 1
ATOM 630 N N . ILE A 1 77 ? 9.593 -3.601 -14.388 1.00 91.50 77 ILE A N 1
AT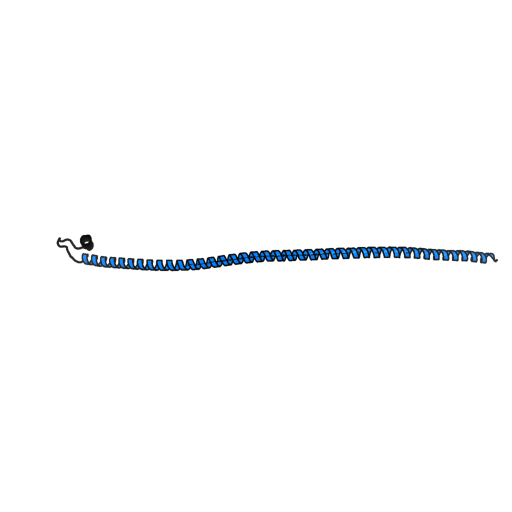OM 631 C CA . ILE A 1 77 ? 8.387 -2.813 -14.120 1.00 91.50 77 ILE A CA 1
ATOM 632 C C . ILE A 1 77 ? 7.247 -3.737 -13.686 1.00 91.50 77 ILE A C 1
ATOM 634 O O . ILE A 1 77 ? 6.655 -3.524 -12.627 1.00 91.50 77 ILE A O 1
ATOM 638 N N . VAL A 1 78 ? 6.986 -4.811 -14.437 1.00 93.00 78 VAL A N 1
ATOM 639 C CA . VAL A 1 78 ? 5.948 -5.797 -14.098 1.00 93.00 78 VAL A CA 1
ATOM 640 C C . VAL A 1 78 ? 6.229 -6.436 -12.738 1.00 93.00 78 VAL A C 1
ATOM 642 O O . VAL A 1 78 ? 5.331 -6.532 -11.902 1.00 93.00 78 VAL A O 1
ATOM 645 N N . ASN A 1 79 ? 7.479 -6.810 -12.458 1.00 94.44 79 ASN A N 1
ATOM 646 C CA . ASN A 1 79 ? 7.864 -7.388 -11.172 1.00 94.44 79 ASN A CA 1
ATOM 647 C C . ASN A 1 79 ? 7.716 -6.398 -10.010 1.00 94.44 79 ASN A C 1
ATOM 649 O O . ASN A 1 79 ? 7.283 -6.794 -8.923 1.00 94.44 79 ASN A O 1
ATOM 653 N N . LYS A 1 80 ? 8.070 -5.122 -10.208 1.00 93.75 80 LYS A N 1
ATOM 654 C CA . LYS A 1 80 ? 7.881 -4.066 -9.202 1.00 93.75 80 LYS A CA 1
ATOM 655 C C . LYS A 1 80 ? 6.400 -3.862 -8.907 1.00 93.75 80 LYS A C 1
ATOM 657 O O . LYS A 1 80 ? 6.013 -3.972 -7.744 1.00 93.75 80 LYS A O 1
ATOM 662 N N . HIS A 1 81 ? 5.570 -3.699 -9.935 1.00 93.25 81 HIS A N 1
ATOM 663 C CA . HIS A 1 81 ? 4.124 -3.555 -9.764 1.00 93.25 81 HIS A CA 1
ATOM 664 C C . HIS A 1 81 ? 3.486 -4.788 -9.123 1.00 93.25 81 HIS A C 1
ATOM 666 O O . HIS A 1 81 ? 2.671 -4.650 -8.216 1.00 93.25 81 HIS A O 1
ATOM 672 N N . ALA A 1 82 ? 3.898 -6.002 -9.497 1.00 93.44 82 ALA A N 1
ATOM 673 C CA . ALA A 1 82 ? 3.406 -7.224 -8.865 1.00 93.44 82 ALA A CA 1
ATOM 674 C C . ALA A 1 82 ? 3.784 -7.301 -7.372 1.00 93.44 82 ALA A C 1
ATOM 676 O O . ALA A 1 82 ? 2.975 -7.722 -6.541 1.00 93.44 82 ALA A O 1
ATOM 677 N N . LYS A 1 83 ? 5.003 -6.881 -7.002 1.00 95.06 83 LYS A N 1
ATOM 678 C CA . LYS A 1 83 ? 5.434 -6.802 -5.595 1.00 95.06 83 LYS A CA 1
ATOM 679 C C . LYS A 1 83 ? 4.647 -5.745 -4.821 1.00 95.06 83 LYS A C 1
ATOM 681 O O . LYS A 1 83 ? 4.244 -6.010 -3.689 1.00 95.06 83 LYS A O 1
ATOM 686 N N . GLU A 1 84 ? 4.425 -4.574 -5.407 1.00 93.31 84 GLU A N 1
ATOM 687 C CA . GLU A 1 84 ? 3.627 -3.504 -4.801 1.00 93.31 84 GLU A CA 1
ATOM 688 C C . GLU A 1 84 ? 2.167 -3.917 -4.624 1.00 93.31 84 GLU A C 1
ATOM 690 O O . GLU A 1 84 ? 1.639 -3.782 -3.523 1.00 93.31 84 GLU A O 1
ATOM 695 N N . ALA A 1 85 ? 1.552 -4.533 -5.634 1.00 94.19 85 ALA A N 1
ATOM 696 C CA . ALA A 1 85 ? 0.193 -5.062 -5.554 1.00 94.19 85 ALA A CA 1
ATOM 697 C C . ALA A 1 85 ? 0.048 -6.096 -4.426 1.00 94.19 85 ALA A C 1
ATOM 699 O O . ALA A 1 85 ? -0.887 -6.023 -3.630 1.00 94.19 85 ALA A O 1
ATOM 700 N N . LYS A 1 86 ? 1.014 -7.017 -4.276 1.00 94.94 86 LYS A N 1
ATOM 701 C CA . LYS A 1 86 ? 1.031 -7.972 -3.151 1.00 94.94 86 LYS A CA 1
ATOM 702 C C . LYS A 1 86 ? 1.143 -7.275 -1.794 1.00 94.94 86 LYS A C 1
ATOM 704 O O . LYS A 1 86 ? 0.483 -7.685 -0.841 1.00 94.94 86 LYS A O 1
ATOM 709 N N . ARG A 1 87 ? 1.971 -6.230 -1.689 1.00 94.62 87 ARG A N 1
ATOM 710 C CA . ARG A 1 87 ? 2.116 -5.441 -0.453 1.00 94.62 87 ARG A CA 1
ATOM 711 C C . ARG A 1 87 ? 0.835 -4.684 -0.111 1.00 94.62 87 ARG A C 1
ATOM 713 O O . ARG A 1 87 ? 0.457 -4.669 1.056 1.00 94.62 87 ARG A O 1
ATOM 720 N N . LEU A 1 88 ? 0.186 -4.078 -1.102 1.00 95.19 88 LEU A N 1
ATOM 721 C CA . LEU A 1 88 ? -1.074 -3.358 -0.924 1.00 95.19 88 LEU A CA 1
ATOM 722 C C . LEU A 1 88 ? -2.192 -4.304 -0.496 1.00 95.19 88 LEU A C 1
ATOM 724 O O . LEU A 1 88 ? -2.815 -4.051 0.525 1.00 95.19 88 LEU A O 1
ATOM 728 N N . ASN A 1 89 ? -2.352 -5.439 -1.179 1.00 95.88 89 ASN A N 1
ATOM 729 C CA . ASN A 1 89 ? -3.347 -6.448 -0.817 1.00 95.88 89 ASN A CA 1
ATOM 730 C C . ASN A 1 89 ? -3.123 -6.976 0.616 1.00 95.88 89 ASN A C 1
ATOM 732 O O . ASN A 1 89 ? -4.056 -7.096 1.405 1.00 95.88 89 ASN A O 1
ATOM 736 N N . LYS A 1 90 ? -1.866 -7.207 1.024 1.00 96.12 90 LYS A N 1
ATOM 737 C CA . LYS A 1 90 ? -1.564 -7.579 2.415 1.00 96.12 90 LYS A CA 1
ATOM 738 C C . LYS A 1 90 ? -2.020 -6.505 3.414 1.00 96.12 90 LYS A C 1
ATOM 740 O O . LYS A 1 90 ? -2.675 -6.844 4.395 1.00 96.12 90 LYS A O 1
ATOM 745 N N . LYS A 1 91 ? -1.706 -5.230 3.157 1.00 95.81 91 LYS A N 1
ATOM 746 C CA . LYS A 1 91 ? -2.140 -4.111 4.011 1.00 95.81 91 LYS A CA 1
ATOM 747 C C . LYS A 1 91 ? -3.662 -3.966 4.047 1.00 95.81 91 LYS A C 1
ATOM 749 O O . LYS A 1 91 ? -4.216 -3.687 5.101 1.00 95.81 91 LYS A O 1
ATOM 754 N N . GLU A 1 92 ? -4.334 -4.170 2.921 1.00 95.12 92 GLU A N 1
ATOM 755 C CA . GLU A 1 92 ? -5.794 -4.117 2.826 1.00 95.12 92 GLU A CA 1
ATOM 756 C C . GLU A 1 92 ? -6.451 -5.202 3.691 1.00 95.12 92 GLU A C 1
ATOM 758 O O . GLU A 1 92 ? -7.352 -4.904 4.474 1.00 95.12 92 GLU A O 1
ATOM 763 N N . ASN A 1 93 ? -5.923 -6.429 3.656 1.00 95.69 93 ASN A N 1
ATOM 764 C CA . ASN A 1 93 ? -6.392 -7.517 4.517 1.00 95.69 93 ASN A CA 1
ATOM 765 C C . ASN A 1 93 ? -6.149 -7.235 6.009 1.00 95.69 93 ASN A C 1
ATOM 767 O O . ASN A 1 93 ? -7.008 -7.527 6.841 1.00 95.69 93 ASN A O 1
ATOM 771 N N . GLU A 1 94 ? -5.004 -6.643 6.362 1.00 95.69 94 GLU A N 1
ATOM 772 C CA . GLU A 1 94 ? -4.718 -6.217 7.739 1.00 95.69 94 GLU A CA 1
ATOM 773 C C . GLU A 1 94 ? -5.712 -5.142 8.210 1.00 95.69 94 GLU A C 1
ATOM 775 O O . GLU A 1 94 ? -6.257 -5.246 9.311 1.00 95.69 94 GLU A O 1
ATOM 780 N N . ILE A 1 95 ? -6.014 -4.149 7.366 1.00 95.94 95 ILE A N 1
ATOM 781 C CA . ILE A 1 95 ? -7.016 -3.112 7.657 1.00 95.94 95 ILE A CA 1
ATOM 782 C C . ILE A 1 95 ? -8.402 -3.733 7.836 1.00 95.94 95 ILE A C 1
ATOM 784 O O . ILE A 1 95 ? -9.109 -3.381 8.780 1.00 95.94 95 ILE A O 1
ATOM 788 N N . TYR A 1 96 ? -8.786 -4.675 6.974 1.00 95.81 96 TYR A N 1
ATOM 789 C CA . TYR A 1 96 ? -10.066 -5.371 7.086 1.00 95.81 96 TYR A CA 1
ATOM 790 C C . TYR A 1 96 ? -10.182 -6.130 8.415 1.00 95.81 96 TYR A C 1
ATOM 792 O O . TYR A 1 96 ? -11.186 -6.005 9.119 1.00 95.81 96 TYR A O 1
ATOM 800 N N . ALA A 1 97 ? -9.127 -6.845 8.815 1.00 96.06 97 ALA A N 1
ATOM 801 C CA . ALA A 1 97 ? -9.086 -7.543 10.096 1.00 96.06 97 ALA A CA 1
ATOM 802 C C . ALA A 1 97 ? -9.194 -6.575 11.289 1.00 96.06 97 ALA A C 1
ATOM 804 O O . ALA A 1 97 ? -9.953 -6.828 12.227 1.00 96.06 97 ALA A O 1
ATOM 805 N N . ILE A 1 98 ? -8.484 -5.441 11.248 1.00 96.12 98 ILE A N 1
ATOM 806 C CA . ILE A 1 98 ? -8.561 -4.401 12.288 1.00 96.12 98 ILE A CA 1
ATOM 807 C C . ILE A 1 98 ? -9.967 -3.802 12.359 1.00 96.12 98 ILE A C 1
ATOM 809 O O . ILE A 1 98 ? -10.500 -3.613 13.457 1.00 96.12 98 ILE A O 1
ATOM 813 N N . LYS A 1 99 ? -10.589 -3.531 11.208 1.00 96.19 99 LYS A N 1
ATOM 814 C CA . LYS A 1 99 ? -11.955 -3.008 11.134 1.00 96.19 99 LYS A CA 1
ATOM 815 C C . LYS A 1 99 ? -12.937 -3.978 11.786 1.00 96.19 99 LYS A C 1
ATOM 817 O O . LYS A 1 99 ? -13.676 -3.578 12.680 1.00 96.19 99 LYS A O 1
ATOM 822 N N . GLN A 1 100 ? -12.864 -5.260 11.437 1.00 96.19 100 GLN A N 1
ATOM 823 C CA . GLN A 1 100 ? -13.728 -6.287 12.015 1.00 96.19 100 GLN A CA 1
ATOM 824 C C . GLN A 1 100 ? -13.520 -6.441 13.532 1.00 96.19 100 GLN A C 1
ATOM 826 O O . GLN A 1 100 ? -14.479 -6.580 14.291 1.00 96.19 100 GLN A O 1
ATOM 831 N N . GLN A 1 101 ? -12.271 -6.384 14.010 1.00 95.75 101 GLN A N 1
ATOM 832 C CA . GLN A 1 101 ? -11.986 -6.403 15.449 1.00 95.75 101 GLN A CA 1
ATOM 833 C C . GLN A 1 101 ? -12.549 -5.174 16.168 1.00 95.75 101 GLN A C 1
ATOM 835 O O . GLN A 1 101 ? -13.057 -5.300 17.284 1.00 95.75 101 GLN A O 1
ATOM 840 N N . THR A 1 102 ? -12.457 -3.999 15.546 1.00 95.00 102 THR A N 1
ATOM 841 C CA . THR A 1 102 ? -12.991 -2.747 16.092 1.00 95.00 102 THR A CA 1
ATOM 842 C C . THR A 1 102 ? -14.512 -2.803 16.185 1.00 95.00 102 THR A C 1
ATOM 844 O O . THR A 1 102 ? -15.048 -2.593 17.269 1.00 95.00 102 THR A O 1
ATOM 847 N N . GLU A 1 103 ? -15.196 -3.210 15.115 1.00 95.50 103 GLU A N 1
ATOM 848 C CA . GLU A 1 103 ? -16.656 -3.382 15.099 1.00 95.50 103 GLU A CA 1
ATOM 849 C C . GLU A 1 103 ? -17.121 -4.370 16.182 1.00 95.50 103 GLU A C 1
ATOM 851 O O . GLU A 1 103 ? -18.042 -4.087 16.950 1.00 95.50 103 GLU A O 1
ATOM 856 N N . ASN A 1 104 ? -16.431 -5.505 16.333 1.00 95.69 104 ASN A N 1
ATOM 857 C CA . ASN A 1 104 ? -16.749 -6.480 17.379 1.00 95.69 104 ASN A CA 1
ATOM 858 C C . ASN A 1 104 ? -16.579 -5.902 18.795 1.00 95.69 104 ASN A C 1
ATOM 860 O O . ASN A 1 104 ? -17.409 -6.157 19.675 1.00 95.69 104 ASN A O 1
ATOM 864 N N . LYS A 1 105 ? -15.520 -5.113 19.028 1.00 95.19 105 LYS A N 1
ATOM 865 C CA . LYS A 1 105 ? -15.294 -4.425 20.309 1.00 95.19 105 LYS A CA 1
ATOM 866 C C . LYS A 1 105 ? -16.356 -3.362 20.571 1.00 95.19 105 LYS A C 1
ATOM 868 O O . LYS A 1 105 ? -16.846 -3.284 21.694 1.00 95.19 105 LYS A O 1
ATOM 873 N N . GLU A 1 106 ? -16.755 -2.592 19.563 1.00 94.56 106 GLU A N 1
ATOM 874 C CA . GLU A 1 106 ? -17.827 -1.600 19.684 1.00 94.56 106 GLU A CA 1
ATOM 875 C C . GLU A 1 106 ? -19.160 -2.254 20.053 1.00 94.56 106 GLU A C 1
ATOM 877 O O . GLU A 1 106 ? -19.819 -1.816 20.996 1.00 94.56 106 GLU A O 1
ATOM 882 N N . VAL A 1 107 ? -19.530 -3.356 19.394 1.00 95.94 107 VAL A N 1
ATOM 883 C CA . VAL A 1 107 ? -20.745 -4.115 19.731 1.00 95.94 107 VAL A CA 1
ATOM 884 C C . VAL A 1 107 ? -20.682 -4.654 21.164 1.00 95.94 107 VAL A C 1
ATOM 886 O O . VAL A 1 107 ? -21.674 -4.590 21.899 1.00 95.94 107 VAL A O 1
ATOM 889 N N . ALA A 1 108 ? -19.529 -5.173 21.596 1.00 95.06 108 ALA A N 1
ATOM 890 C CA . ALA A 1 108 ? -19.339 -5.648 22.965 1.00 95.06 108 ALA A CA 1
ATOM 891 C C . ALA A 1 108 ? -19.463 -4.508 23.993 1.00 95.06 108 ALA A C 1
ATOM 893 O O . ALA A 1 108 ? -20.175 -4.655 24.991 1.00 95.06 108 ALA A O 1
ATOM 894 N N . LEU A 1 109 ? -18.843 -3.356 23.726 1.00 95.31 109 LEU A N 1
ATOM 895 C CA . LEU A 1 109 ? -18.931 -2.164 24.570 1.00 95.31 109 LEU A CA 1
ATOM 896 C C . LEU A 1 109 ? -20.362 -1.629 24.644 1.00 95.31 109 LEU A C 1
ATOM 898 O O . LEU A 1 109 ? -20.855 -1.361 25.737 1.00 95.31 109 LEU A O 1
ATOM 902 N N . GLN A 1 110 ? -21.079 -1.551 23.522 1.00 95.38 110 GLN A N 1
ATOM 903 C CA . GLN A 1 110 ? -22.483 -1.133 23.511 1.00 95.38 110 GLN A CA 1
ATOM 904 C C . GLN A 1 110 ? -23.369 -2.056 24.357 1.00 95.38 110 GLN A C 1
ATOM 906 O O . GLN A 1 110 ? -24.250 -1.578 25.079 1.00 95.38 110 GLN A O 1
ATOM 911 N N . LYS A 1 111 ? -23.134 -3.375 24.317 1.00 95.44 111 LYS A N 1
ATOM 912 C CA . LYS A 1 111 ? -23.840 -4.331 25.186 1.00 95.44 111 LYS A CA 1
ATOM 913 C C . LYS A 1 111 ? -23.543 -4.070 26.663 1.00 95.44 111 LYS A C 1
ATOM 915 O O . LYS A 1 111 ? -24.479 -4.031 27.460 1.00 95.44 111 LYS A O 1
ATOM 920 N N . GLN A 1 112 ? -22.280 -3.840 27.024 1.00 94.00 112 GLN A N 1
ATOM 921 C CA . GLN A 1 112 ? -21.905 -3.521 28.405 1.00 94.00 112 GLN A CA 1
ATOM 922 C C . GLN A 1 112 ? -22.529 -2.205 28.881 1.00 94.00 112 GLN A C 1
ATOM 924 O O . GLN A 1 112 ? -23.146 -2.177 29.943 1.00 94.00 112 GLN A O 1
ATOM 929 N N . ILE A 1 113 ? -22.467 -1.145 28.069 1.00 94.12 113 ILE A N 1
ATOM 930 C CA . ILE A 1 113 ? -23.099 0.149 28.363 1.00 94.12 113 ILE A CA 1
ATOM 931 C C . ILE A 1 113 ? -24.600 -0.030 28.603 1.00 94.12 113 ILE A C 1
ATOM 933 O O . ILE A 1 113 ? -25.147 0.524 29.554 1.00 94.12 113 ILE A O 1
ATOM 937 N N . ARG A 1 114 ? -25.282 -0.844 27.787 1.00 95.38 114 ARG A N 1
ATOM 938 C CA . ARG A 1 114 ? -26.714 -1.128 27.962 1.00 95.38 114 ARG A CA 1
ATOM 939 C C . ARG A 1 114 ? -27.008 -1.788 29.313 1.00 95.38 114 ARG A C 1
ATOM 941 O O . ARG A 1 114 ? -27.961 -1.388 29.980 1.00 95.38 114 ARG A O 1
ATOM 948 N N . ILE A 1 115 ? -26.193 -2.762 29.723 1.00 94.81 115 ILE A N 1
ATOM 949 C CA . ILE A 1 115 ? -26.334 -3.453 31.015 1.00 94.81 115 ILE A CA 1
ATOM 950 C C . ILE A 1 115 ? -26.097 -2.479 32.173 1.00 94.81 115 ILE A C 1
ATOM 952 O O . ILE A 1 115 ? -26.928 -2.394 33.078 1.00 94.81 115 ILE A O 1
ATOM 956 N N . VAL A 1 116 ? -25.007 -1.710 32.122 1.00 95.00 116 VAL A N 1
ATOM 957 C CA . VAL A 1 116 ? -24.654 -0.729 33.159 1.00 95.00 116 VAL A CA 1
ATOM 958 C C . VAL A 1 116 ? -25.736 0.339 33.283 1.00 95.00 116 VAL A C 1
ATOM 960 O O . VAL A 1 116 ? -26.201 0.608 34.387 1.00 95.00 116 VAL A O 1
ATOM 963 N N . ASN A 1 117 ? -26.222 0.885 32.167 1.00 94.75 117 ASN A N 1
ATOM 964 C CA . ASN A 1 117 ? -27.305 1.868 32.172 1.00 94.75 117 ASN A CA 1
ATOM 965 C C . ASN A 1 117 ? -28.587 1.308 32.793 1.00 94.75 117 ASN A C 1
ATOM 967 O O . ASN A 1 117 ? -29.271 2.000 33.547 1.00 94.75 117 ASN A O 1
ATOM 971 N N . HIS A 1 118 ? -28.922 0.052 32.501 1.00 94.19 118 HIS A N 1
ATOM 972 C CA . HIS A 1 118 ? -30.087 -0.595 33.088 1.00 94.19 118 HIS A CA 1
ATOM 973 C C . HIS A 1 118 ? -29.925 -0.814 34.601 1.00 94.19 118 HIS A C 1
ATOM 975 O O . HIS A 1 118 ? -30.850 -0.542 35.371 1.00 94.19 118 HIS A O 1
ATOM 981 N N . ALA A 1 119 ? -28.748 -1.265 35.043 1.00 94.50 119 ALA A N 1
ATOM 982 C CA . ALA A 1 119 ? -28.424 -1.408 36.460 1.00 94.50 119 ALA A CA 1
ATOM 983 C C . ALA A 1 119 ? -28.485 -0.057 37.190 1.00 94.50 119 ALA A C 1
ATOM 985 O O . ALA A 1 119 ? -29.134 0.050 38.230 1.00 94.50 119 ALA A O 1
ATOM 986 N N . HIS A 1 120 ? -27.906 0.991 36.600 1.00 95.06 120 HIS A N 1
ATOM 987 C CA . HIS A 1 120 ? -27.925 2.341 37.151 1.00 95.06 120 HIS A CA 1
ATOM 988 C C . HIS A 1 120 ? -29.351 2.899 37.262 1.00 95.06 120 HIS A C 1
ATOM 990 O O . HIS A 1 120 ? -29.727 3.442 38.298 1.00 95.06 120 HIS A O 1
ATOM 996 N N . ARG A 1 121 ? -30.200 2.693 36.243 1.00 94.50 121 ARG A N 1
ATOM 997 C CA . ARG A 1 121 ? -31.624 3.070 36.308 1.00 94.50 121 ARG A CA 1
ATOM 998 C C . ARG A 1 121 ? -32.356 2.366 37.448 1.00 94.50 121 ARG A C 1
ATOM 1000 O O . ARG A 1 121 ? -33.072 3.031 38.193 1.00 94.50 121 ARG A O 1
ATOM 1007 N N . ARG A 1 122 ? -32.164 1.051 37.612 1.00 93.44 122 ARG A N 1
ATOM 1008 C CA . ARG A 1 122 ? -32.759 0.296 38.730 1.00 93.44 122 ARG A CA 1
ATOM 1009 C C . ARG A 1 122 ? -32.292 0.828 40.082 1.00 93.44 122 ARG A C 1
ATOM 1011 O O . ARG A 1 122 ? -33.115 1.030 40.970 1.00 93.44 122 ARG A O 1
ATOM 1018 N N . GLN A 1 123 ? -30.994 1.086 40.223 1.00 93.88 123 GLN A N 1
ATOM 1019 C CA . GLN A 1 123 ? -30.429 1.649 41.445 1.00 93.88 123 GLN A CA 1
ATOM 1020 C C . GLN A 1 123 ? -31.037 3.022 41.752 1.00 93.88 123 GLN A C 1
ATOM 1022 O O . GLN A 1 123 ? -31.492 3.249 42.869 1.00 93.88 123 GLN A O 1
ATOM 1027 N N . ASN A 1 124 ? -31.129 3.910 40.759 1.00 94.81 124 ASN A N 1
ATOM 1028 C CA . ASN A 1 124 ? -31.739 5.226 40.937 1.00 94.81 124 ASN A CA 1
ATOM 1029 C C . ASN A 1 124 ? -33.215 5.123 41.334 1.00 94.81 124 ASN A C 1
ATOM 1031 O O . ASN A 1 124 ? -33.632 5.813 42.258 1.00 94.81 124 ASN A O 1
ATOM 1035 N N . GLN A 1 125 ? -33.997 4.238 40.709 1.00 93.75 125 GLN A N 1
ATOM 1036 C CA . GLN A 1 125 ? -35.395 4.007 41.092 1.00 93.75 125 GLN A CA 1
ATOM 1037 C C . GLN A 1 125 ? -35.523 3.534 42.545 1.00 93.75 125 GLN A C 1
ATOM 1039 O O . GLN A 1 125 ? -36.355 4.049 43.289 1.00 93.75 125 GLN A O 1
ATOM 1044 N N . GLN A 1 126 ? -34.678 2.593 42.974 1.00 94.12 126 GLN A N 1
ATOM 1045 C CA . GLN A 1 126 ? -34.669 2.121 44.360 1.00 94.12 126 GLN A CA 1
ATOM 1046 C C . GLN A 1 126 ? -34.282 3.231 45.340 1.00 94.12 126 GLN A C 1
ATOM 1048 O O . GLN A 1 126 ? -34.922 3.380 46.381 1.00 94.12 126 GLN A O 1
ATOM 1053 N N . THR A 1 127 ? -33.265 4.027 45.009 1.00 93.44 127 THR A N 1
ATOM 1054 C CA . THR A 1 127 ? -32.840 5.170 45.823 1.00 93.44 127 THR A CA 1
ATOM 1055 C C . THR A 1 127 ? -33.960 6.197 45.945 1.00 93.44 127 THR A C 1
ATOM 1057 O O . THR A 1 127 ? -34.292 6.593 47.058 1.00 93.44 127 THR A O 1
ATOM 1060 N N . GLN A 1 128 ? -34.604 6.567 44.836 1.00 91.50 128 GLN A N 1
ATOM 1061 C CA . GLN A 1 128 ? -35.734 7.500 44.835 1.00 91.50 128 GLN A CA 1
ATOM 1062 C C . GLN A 1 128 ? -36.924 6.959 45.633 1.00 91.50 128 GLN A C 1
ATOM 1064 O O . GLN A 1 128 ? -37.515 7.684 46.427 1.00 91.50 128 GLN A O 1
ATOM 1069 N N . SER A 1 129 ? -37.232 5.664 45.512 1.00 92.88 129 SER A N 1
ATOM 1070 C CA . SER A 1 129 ? -38.277 5.028 46.320 1.00 92.88 129 SER A CA 1
ATOM 1071 C C . SER A 1 129 ? -37.960 5.081 47.818 1.00 92.88 129 SER A C 1
ATOM 1073 O O . SER A 1 129 ? -38.853 5.364 48.615 1.00 92.88 129 SER A O 1
ATOM 1075 N N . LYS A 1 130 ? -36.709 4.819 48.221 1.00 93.88 130 LYS A N 1
ATOM 1076 C CA . LYS A 1 130 ? -36.283 4.897 49.629 1.00 93.88 130 LYS A CA 1
ATOM 1077 C C . LYS A 1 130 ? -36.316 6.329 50.157 1.00 93.88 130 LYS A C 1
ATOM 1079 O O . LYS A 1 130 ? -36.755 6.540 51.284 1.00 93.88 130 LYS A O 1
ATOM 1084 N N . LEU A 1 131 ? -35.884 7.302 49.354 1.00 92.75 131 LEU A N 1
ATOM 1085 C CA . LEU A 1 131 ? -35.972 8.723 49.698 1.00 92.75 131 LEU A CA 1
ATOM 1086 C C . LEU A 1 131 ? -37.432 9.149 49.877 1.00 92.75 131 LEU A C 1
ATOM 1088 O O . LEU A 1 131 ? -37.769 9.699 50.918 1.00 92.75 131 LEU A O 1
ATOM 1092 N N . GLY A 1 132 ? -38.322 8.775 48.955 1.00 93.25 132 GLY A N 1
ATOM 1093 C CA . GLY A 1 132 ? -39.753 9.054 49.082 1.00 93.25 132 GLY A CA 1
ATOM 1094 C C . GLY A 1 132 ? -40.391 8.414 50.321 1.00 93.25 132 GLY A C 1
ATOM 1095 O O . GLY A 1 132 ? -41.185 9.055 51.005 1.00 93.25 132 GLY A O 1
ATOM 1096 N N . GLN A 1 133 ? -40.023 7.173 50.662 1.00 92.75 133 GLN A N 1
ATOM 1097 C CA . GLN A 1 133 ? -40.468 6.532 51.909 1.00 92.75 133 GLN A CA 1
ATOM 1098 C C . GLN A 1 133 ? -39.950 7.264 53.149 1.00 92.75 133 GLN A C 1
ATOM 1100 O O . GLN A 1 133 ? -40.712 7.498 54.084 1.00 92.75 133 GLN A O 1
ATOM 1105 N N . ARG A 1 134 ? -38.668 7.648 53.156 1.00 92.56 134 ARG A N 1
ATOM 1106 C CA . ARG A 1 134 ? -38.062 8.424 54.243 1.00 92.56 134 ARG A CA 1
ATOM 1107 C C . ARG A 1 134 ? -38.784 9.754 54.435 1.00 92.56 134 ARG A C 1
ATOM 1109 O O . ARG A 1 134 ? -39.074 10.119 55.570 1.00 92.56 134 ARG A O 1
ATOM 1116 N N . ASP A 1 135 ? -39.078 10.457 53.349 1.00 93.88 135 ASP A N 1
ATOM 1117 C CA . ASP A 1 135 ? -39.712 11.771 53.401 1.00 93.88 135 ASP A CA 1
ATOM 1118 C C . ASP A 1 135 ? -41.170 11.659 53.883 1.00 93.88 135 ASP A C 1
ATOM 1120 O O . ASP A 1 135 ? -41.585 12.437 54.742 1.00 93.88 135 ASP A O 1
ATOM 1124 N N . ARG A 1 136 ? -41.913 10.625 53.449 1.00 92.38 136 ARG A N 1
ATOM 1125 C CA . ARG A 1 136 ? -43.250 10.298 53.991 1.00 92.38 136 ARG A CA 1
ATOM 1126 C C . ARG A 1 136 ? -43.211 10.002 55.490 1.00 92.38 136 ARG A C 1
ATOM 1128 O O . ARG A 1 136 ? -43.955 10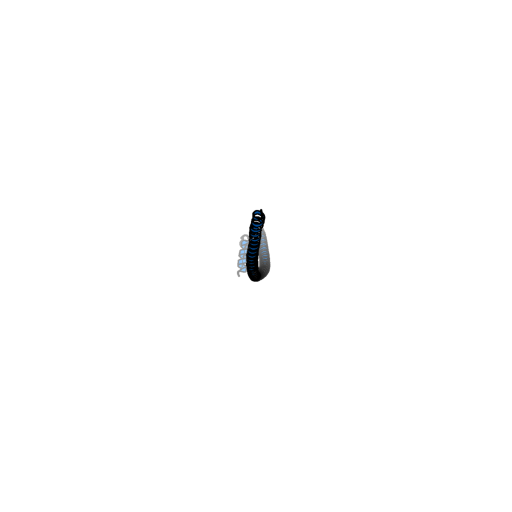.619 56.242 1.00 92.38 136 ARG A O 1
ATOM 1135 N N . LEU A 1 137 ? -42.307 9.125 55.932 1.00 92.38 137 LEU A N 1
ATOM 1136 C CA . LEU A 1 137 ? -42.132 8.799 57.355 1.00 92.38 137 LEU A CA 1
ATOM 1137 C C . LEU A 1 137 ? -41.737 10.029 58.180 1.00 92.38 137 LEU A C 1
ATOM 1139 O O . LEU A 1 137 ? -42.169 10.184 59.320 1.00 92.38 137 LEU A O 1
ATOM 1143 N N . SER A 1 138 ? -40.914 10.915 57.614 1.00 91.94 138 SER A N 1
ATOM 1144 C CA . SER A 1 138 ? -40.546 12.173 58.259 1.00 91.94 138 SER A CA 1
ATOM 1145 C C . SER A 1 138 ? -41.749 13.107 58.407 1.00 91.94 138 SER A C 1
ATOM 1147 O O . SER A 1 138 ? -41.882 13.749 59.447 1.00 91.94 138 SER A O 1
ATOM 1149 N N . ALA A 1 139 ? -42.620 13.180 57.397 1.00 93.06 139 ALA A N 1
ATOM 1150 C CA . ALA A 1 139 ? -43.843 13.976 57.445 1.00 93.06 139 ALA A CA 1
ATOM 1151 C C . ALA A 1 139 ? -44.855 13.411 58.455 1.00 93.06 139 ALA A C 1
ATOM 1153 O O . ALA A 1 139 ? -45.353 14.158 59.291 1.00 93.06 139 ALA A O 1
ATOM 1154 N N . GLU A 1 140 ? -45.092 12.096 58.454 1.00 90.56 140 GLU A N 1
ATOM 1155 C CA . GLU A 1 140 ? -45.962 11.432 59.438 1.00 90.56 140 GLU A CA 1
ATOM 1156 C C . GLU A 1 140 ? -45.456 11.636 60.868 1.00 90.56 140 GLU A C 1
ATOM 1158 O O . GLU A 1 140 ? -46.225 11.998 61.757 1.00 90.56 140 GLU A O 1
ATOM 1163 N N . LYS A 1 141 ? -44.145 11.476 61.093 1.00 90.25 141 LYS A N 1
ATOM 1164 C CA . LYS A 1 141 ? -43.524 11.764 62.391 1.00 90.25 141 LYS A CA 1
ATOM 1165 C C . LYS A 1 141 ? -43.753 13.213 62.820 1.00 90.25 141 LYS A C 1
ATOM 1167 O O . LYS A 1 141 ? -43.989 13.449 64.001 1.00 90.25 141 LYS A O 1
ATOM 1172 N N . LYS A 1 142 ? -43.644 14.168 61.892 1.00 91.69 142 LYS A N 1
ATOM 1173 C CA . LYS A 1 142 ? -43.872 15.587 62.179 1.00 91.69 142 LYS A CA 1
ATOM 1174 C C . LYS A 1 142 ? -45.323 15.828 62.605 1.00 91.69 142 LYS A C 1
ATOM 1176 O O . LYS A 1 142 ? -45.520 16.390 63.671 1.00 91.69 142 LYS A O 1
ATOM 1181 N N . ILE A 1 143 ? -46.295 15.310 61.853 1.00 89.88 143 ILE A N 1
ATOM 1182 C CA . ILE A 1 143 ? -47.728 15.418 62.182 1.00 89.88 143 ILE A CA 1
ATOM 1183 C C . ILE A 1 143 ? -48.024 14.806 63.558 1.00 89.88 143 ILE A C 1
ATOM 1185 O O . ILE A 1 143 ? -48.703 15.413 64.376 1.00 89.88 143 ILE A O 1
ATOM 1189 N N . MET A 1 144 ? -47.488 13.615 63.844 1.00 86.00 144 MET A N 1
ATOM 1190 C CA . MET A 1 144 ? -47.687 12.956 65.141 1.00 86.00 144 MET A CA 1
ATOM 1191 C C . MET A 1 144 ? -47.044 13.728 66.293 1.00 86.00 144 MET A C 1
ATOM 1193 O O . MET A 1 144 ? -47.597 13.762 67.387 1.00 86.00 144 MET A O 1
ATOM 1197 N N . ALA A 1 145 ? -45.874 14.331 66.070 1.00 86.69 145 ALA A N 1
ATOM 1198 C CA . ALA A 1 145 ? -45.231 15.179 67.065 1.00 86.69 145 ALA A CA 1
ATOM 1199 C C . ALA A 1 145 ? -46.043 16.455 67.327 1.00 86.69 145 ALA A C 1
ATOM 1201 O O . ALA A 1 145 ? -46.297 16.756 68.485 1.00 86.69 145 ALA A O 1
ATOM 1202 N N . GLU A 1 146 ? -46.505 17.136 66.274 1.00 87.75 146 GLU A N 1
ATOM 1203 C CA . GLU A 1 146 ? -47.365 18.324 66.375 1.00 87.75 146 GLU A CA 1
ATOM 1204 C C . GLU A 1 146 ? -48.670 18.003 67.117 1.00 87.75 146 GLU A C 1
ATOM 1206 O O . GLU A 1 146 ? -49.012 18.686 68.077 1.00 87.75 146 GLU A O 1
ATOM 1211 N N . PHE A 1 147 ? -49.337 16.897 66.772 1.00 86.94 147 PHE A N 1
ATOM 1212 C CA . PHE A 1 147 ? -50.548 16.452 67.467 1.00 86.94 147 PHE A CA 1
ATOM 1213 C C . PHE A 1 147 ? -50.313 16.180 68.961 1.00 86.94 147 PHE A C 1
ATOM 1215 O O . PHE A 1 147 ? -51.095 16.622 69.798 1.00 86.94 147 PHE A O 1
ATOM 1222 N N . LEU A 1 148 ? -49.236 15.464 69.311 1.00 83.69 148 LEU A N 1
ATOM 1223 C CA . LEU A 1 148 ? -48.877 15.181 70.708 1.00 83.69 148 LEU A CA 1
ATOM 1224 C C . LEU A 1 148 ? -48.506 16.450 71.491 1.00 83.69 148 LEU A C 1
ATOM 1226 O O . LEU A 1 148 ? -48.725 16.507 72.699 1.00 83.69 148 LEU A O 1
ATOM 1230 N N . ASP A 1 149 ? -47.949 17.457 70.819 1.00 82.88 149 ASP A N 1
ATOM 1231 C CA . ASP A 1 149 ? -47.644 18.747 71.429 1.00 82.88 149 ASP A CA 1
ATOM 1232 C C . ASP A 1 149 ? -48.909 19.599 71.643 1.00 82.88 149 ASP A C 1
ATOM 1234 O O . ASP A 1 149 ? -48.976 20.329 72.636 1.00 82.88 149 ASP A O 1
ATOM 1238 N N . GLU A 1 150 ? -49.923 19.486 70.783 1.00 84.25 150 GLU A N 1
ATOM 1239 C CA . GLU A 1 150 ? -51.202 20.203 70.912 1.00 84.25 150 GLU A CA 1
ATOM 1240 C C . GLU A 1 150 ? -52.108 19.638 72.015 1.00 84.25 150 GLU A C 1
ATOM 1242 O O . GLU A 1 150 ? -52.796 20.395 72.703 1.00 84.25 150 GLU A O 1
ATOM 1247 N N . ILE A 1 151 ? -52.102 18.321 72.229 1.00 80.12 151 ILE A N 1
ATOM 1248 C CA . ILE A 1 151 ? -52.916 17.686 73.273 1.00 80.12 151 ILE A CA 1
ATOM 1249 C C . ILE A 1 151 ? -52.208 17.704 74.641 1.00 80.12 151 ILE A C 1
ATOM 1251 O O . ILE A 1 151 ? -51.007 17.460 74.751 1.00 80.12 151 ILE A O 1
ATOM 1255 N N . ASP A 1 152 ? -52.949 17.929 75.733 1.00 74.00 152 ASP A N 1
ATOM 1256 C CA . ASP A 1 152 ? -52.400 17.886 77.106 1.00 74.00 152 ASP A CA 1
ATOM 1257 C C . ASP A 1 152 ? -52.358 16.452 77.670 1.00 74.00 152 ASP A C 1
ATOM 1259 O O . ASP A 1 152 ? -52.792 16.171 78.789 1.00 74.00 152 ASP A O 1
ATOM 1263 N N . TRP A 1 153 ? -51.874 15.501 76.868 1.00 78.62 153 TRP A N 1
ATOM 1264 C CA . TRP A 1 153 ? -51.779 14.104 77.280 1.00 78.62 153 TRP A CA 1
ATOM 1265 C C . TRP A 1 153 ? -50.534 13.893 78.155 1.00 78.62 153 TRP A C 1
ATOM 1267 O O . TRP A 1 153 ? -49.413 14.217 77.759 1.00 78.62 153 TRP A O 1
ATOM 1277 N N . LYS A 1 154 ? -50.724 13.356 79.366 1.00 82.62 154 LYS A N 1
ATOM 1278 C CA . LYS A 1 154 ? -49.667 13.127 80.366 1.00 82.62 154 LYS A CA 1
ATOM 1279 C C . LYS A 1 154 ? -49.561 11.646 80.729 1.00 82.62 154 LYS A C 1
ATOM 1281 O O . LYS A 1 154 ? -50.559 10.926 80.719 1.00 82.62 154 LYS A O 1
ATOM 1286 N N . PHE A 1 155 ? -48.351 11.195 81.045 1.00 76.56 155 PHE A N 1
ATOM 1287 C CA . PHE A 1 155 ? -48.107 9.880 81.634 1.00 76.56 155 PHE A CA 1
ATOM 1288 C C . PHE A 1 155 ? -48.656 9.827 83.073 1.00 76.56 155 PHE A C 1
ATOM 1290 O O . PHE A 1 155 ? -48.987 10.850 83.671 1.00 76.56 155 PHE A O 1
ATOM 1297 N N . THR A 1 156 ? -48.738 8.627 83.656 1.00 74.69 156 THR A N 1
ATOM 1298 C CA . THR A 1 156 ? -49.233 8.407 85.031 1.00 74.69 156 THR A CA 1
ATOM 1299 C C . THR A 1 156 ? -48.412 9.118 86.112 1.00 74.69 156 THR A C 1
ATOM 1301 O O . THR A 1 156 ? -48.882 9.270 87.232 1.00 74.69 156 THR A O 1
ATOM 1304 N N . ASP A 1 157 ? -47.196 9.554 85.782 1.00 75.44 157 ASP A N 1
ATOM 1305 C CA . ASP A 1 157 ? -46.292 10.331 86.637 1.00 75.44 157 ASP A CA 1
ATOM 1306 C C . ASP A 1 157 ? -46.440 11.860 86.462 1.00 75.44 157 ASP A C 1
ATOM 1308 O O . ASP A 1 157 ? -45.700 12.628 87.073 1.00 75.44 157 ASP A O 1
ATOM 1312 N N . GLY A 1 158 ? -47.387 12.314 85.633 1.00 71.69 158 GLY A N 1
ATOM 1313 C CA . GLY A 1 158 ? -47.664 13.728 85.370 1.00 71.69 158 GLY A CA 1
ATOM 1314 C C . GLY A 1 158 ? -46.786 14.371 84.291 1.00 71.69 158 GLY A C 1
ATOM 1315 O O . GLY A 1 158 ? -47.008 15.535 83.950 1.00 71.69 158 GLY A O 1
ATOM 1316 N N . THR A 1 159 ? -45.821 13.648 83.714 1.00 77.69 159 THR A N 1
ATOM 1317 C CA . THR A 1 159 ? -44.966 14.180 82.641 1.00 77.69 159 THR A CA 1
ATOM 1318 C C . THR A 1 159 ? -45.711 14.238 81.302 1.00 77.69 159 THR A C 1
ATOM 1320 O O . THR A 1 159 ? -46.461 13.324 80.956 1.00 77.69 159 THR A O 1
ATOM 1323 N N . LYS A 1 160 ? -45.532 15.321 80.528 1.00 78.75 160 LYS A N 1
ATOM 1324 C CA . LYS A 1 160 ? -46.195 15.478 79.221 1.00 78.75 160 LYS A CA 1
ATOM 1325 C C . LYS A 1 160 ? -45.668 14.448 78.222 1.00 78.75 160 LYS A C 1
ATOM 1327 O O . LYS A 1 160 ? -44.456 14.284 78.054 1.00 78.75 160 LYS A O 1
ATOM 1332 N N . ILE A 1 161 ? -46.587 13.777 77.537 1.00 81.50 161 ILE A N 1
ATOM 1333 C CA . ILE A 1 161 ? -46.262 12.790 76.516 1.00 81.50 161 ILE A CA 1
ATOM 1334 C C . ILE A 1 161 ? -45.764 13.525 75.274 1.00 81.50 161 ILE A C 1
ATOM 1336 O O . ILE A 1 161 ? -46.499 14.265 74.636 1.00 81.50 161 ILE A O 1
ATOM 1340 N N . THR A 1 162 ? -44.504 13.290 74.913 1.00 82.62 162 THR A N 1
ATOM 1341 C CA . THR A 1 162 ? -43.901 13.786 73.670 1.00 82.62 162 THR A CA 1
ATOM 1342 C C . THR A 1 162 ? -43.524 12.618 72.766 1.00 82.62 162 THR A C 1
ATOM 1344 O O . THR A 1 162 ? -43.285 11.495 73.229 1.00 82.62 162 THR A O 1
ATOM 1347 N N . TYR A 1 163 ? -43.408 12.875 71.460 1.00 81.69 163 TYR A N 1
ATOM 1348 C CA . TYR A 1 163 ? -43.020 11.849 70.485 1.00 81.69 163 TYR A CA 1
ATOM 1349 C C . TYR A 1 163 ? -41.690 11.160 70.851 1.00 81.69 163 TYR A C 1
ATOM 1351 O O . TYR A 1 163 ? -41.521 9.952 70.678 1.00 81.69 163 TYR A O 1
ATOM 1359 N N . THR A 1 164 ? -40.726 11.911 71.390 1.00 82.81 164 THR A N 1
ATOM 1360 C CA . THR A 1 164 ? -39.417 11.387 71.809 1.00 82.81 164 THR A CA 1
ATOM 1361 C C . THR A 1 164 ? -39.514 10.495 73.047 1.00 82.81 164 THR A C 1
ATOM 1363 O O . THR A 1 164 ? -38.837 9.463 73.098 1.00 82.81 164 THR A O 1
ATOM 1366 N N . ALA A 1 165 ? -40.379 10.836 74.008 1.00 82.12 165 ALA A N 1
ATOM 1367 C CA . ALA A 1 165 ? -40.644 10.017 75.187 1.00 82.12 165 ALA A CA 1
ATOM 1368 C C . ALA A 1 165 ? -41.303 8.680 74.805 1.00 82.12 165 ALA A C 1
ATOM 1370 O O . ALA A 1 165 ? -40.820 7.621 75.215 1.00 82.12 165 ALA A O 1
ATOM 1371 N N . LEU A 1 166 ? -42.318 8.708 73.931 1.00 82.56 166 LEU A N 1
ATOM 1372 C CA . LEU A 1 166 ? -42.957 7.501 73.387 1.00 82.56 166 LEU A CA 1
ATOM 1373 C C . LEU A 1 166 ? -41.967 6.622 72.612 1.00 82.56 166 LEU A C 1
ATOM 1375 O O . LEU A 1 166 ? -41.903 5.413 72.834 1.00 82.56 166 LEU A O 1
ATOM 1379 N N . ALA A 1 167 ? -41.136 7.215 71.750 1.00 83.38 167 ALA A N 1
ATOM 1380 C CA . ALA A 1 167 ? -40.127 6.472 70.997 1.00 83.38 167 ALA A CA 1
ATOM 1381 C C . ALA A 1 167 ? -39.087 5.795 71.910 1.00 83.38 167 ALA A C 1
ATOM 1383 O O . ALA A 1 167 ? -38.634 4.682 71.625 1.00 83.38 167 ALA A O 1
ATOM 1384 N N . ARG A 1 168 ? -38.705 6.444 73.018 1.00 83.38 168 ARG A N 1
ATOM 1385 C CA . ARG A 1 168 ? -37.779 5.884 74.014 1.00 83.38 168 ARG A CA 1
ATOM 1386 C C . ARG A 1 168 ? -38.409 4.717 74.776 1.00 83.38 168 ARG A C 1
ATOM 1388 O O . ARG A 1 168 ? -37.743 3.699 74.961 1.00 83.38 168 ARG A O 1
ATOM 1395 N N . LEU A 1 169 ? -39.680 4.840 75.158 1.00 82.88 169 LEU A N 1
ATOM 1396 C CA . LEU A 1 169 ? -40.435 3.780 75.828 1.00 82.88 169 LEU A CA 1
ATOM 1397 C C . LEU A 1 169 ? -40.624 2.559 74.913 1.00 82.88 169 LEU A C 1
ATOM 1399 O O . LEU A 1 169 ? -40.342 1.431 75.316 1.00 82.88 169 LEU A O 1
ATOM 1403 N N . ALA A 1 170 ? -40.993 2.788 73.650 1.00 83.69 170 ALA A N 1
ATOM 1404 C CA . ALA A 1 170 ? -41.135 1.736 72.647 1.00 83.69 170 ALA A CA 1
ATOM 1405 C C . ALA A 1 170 ? -39.812 0.993 72.397 1.00 83.69 170 ALA A C 1
ATOM 1407 O O . ALA A 1 170 ? -39.800 -0.234 72.348 1.00 83.69 170 ALA A O 1
ATOM 1408 N N . LYS A 1 171 ? -38.678 1.706 72.296 1.00 83.38 171 LYS A N 1
ATOM 1409 C CA . LYS A 1 171 ? -37.350 1.071 72.184 1.00 83.38 171 LYS A CA 1
ATOM 1410 C C . LYS A 1 171 ? -37.003 0.223 73.406 1.00 83.38 171 LYS A C 1
ATOM 1412 O O . LYS A 1 171 ? -36.452 -0.859 73.235 1.00 83.38 171 LYS A O 1
ATOM 1417 N N . LYS A 1 172 ? -37.333 0.694 74.611 1.00 82.38 172 LYS A N 1
ATOM 1418 C CA . LYS A 1 172 ? -37.112 -0.050 75.858 1.00 82.38 172 LYS A CA 1
ATOM 1419 C C . LYS A 1 172 ? -37.917 -1.356 75.890 1.00 82.38 172 LYS A C 1
ATOM 1421 O O . LYS A 1 172 ? -37.385 -2.364 76.324 1.00 82.38 172 LYS A O 1
ATOM 1426 N N . HIS A 1 173 ? -39.145 -1.353 75.371 1.00 79.31 173 HIS A N 1
ATOM 1427 C CA . HIS A 1 173 ? -39.968 -2.563 75.246 1.00 79.31 173 HIS A CA 1
ATOM 1428 C C . HIS A 1 173 ? -39.537 -3.509 74.117 1.00 79.31 173 HIS A C 1
ATOM 1430 O O . HIS A 1 173 ? -39.741 -4.707 74.238 1.00 79.31 173 HIS A O 1
ATOM 1436 N N . ARG A 1 174 ? -38.964 -2.994 73.020 1.00 75.56 174 ARG A N 1
ATOM 1437 C CA . ARG A 1 174 ? -38.518 -3.807 71.870 1.00 75.56 174 ARG A CA 1
ATOM 1438 C C . ARG A 1 174 ? -37.125 -4.424 72.036 1.00 75.56 174 ARG A C 1
ATOM 1440 O O . ARG A 1 174 ? -36.759 -5.283 71.245 1.00 75.56 174 ARG A O 1
ATOM 1447 N N . GLY A 1 175 ? -36.326 -3.901 72.967 1.00 58.91 175 GLY A N 1
ATOM 1448 C CA . GLY A 1 175 ? -34.993 -4.405 73.311 1.00 58.91 175 GLY A CA 1
ATOM 1449 C C . GLY A 1 175 ? -34.988 -5.462 74.422 1.00 58.91 175 GLY A C 1
ATOM 1450 O O . GLY A 1 175 ? -33.906 -5.814 74.884 1.00 58.91 175 GLY A O 1
ATOM 1451 N N . HIS A 1 176 ? -36.170 -5.918 74.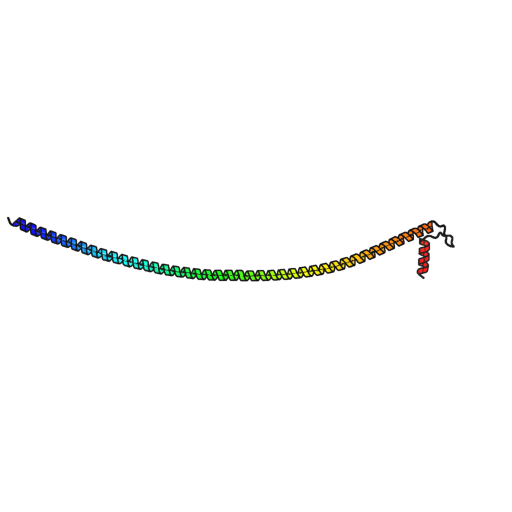847 1.00 46.50 176 HIS A N 1
ATOM 1452 C CA . HIS A 1 176 ? -36.398 -7.063 75.727 1.00 46.50 176 HIS A CA 1
ATOM 1453 C C . HIS A 1 176 ? -37.004 -8.218 74.932 1.00 46.50 176 HIS A C 1
ATOM 1455 O O . HIS A 1 176 ? -37.816 -7.930 74.022 1.00 46.50 176 HIS A O 1
#